Protein AF-A0A7K2MC38-F1 (afdb_monomer_lite)

Secondary structure (DSSP, 8-state):
----SS-PPSSPPSSPPPPPHHHHHHHHHHHHHHHHHHHHS-S---GGGSPPPSSHHHHHHHHHHHHHHHHHHHHS--HHHHT-BTSS--TTSSGGGSBHHHHHHHHHHHHHHHHHHHHHHHHHHHHHHT-

pLDDT: mean 91.56, std 10.06, range [52.66, 98.69]

Structure (mmCIF, N/CA/C/O backbone):
data_AF-A0A7K2MC38-F1
#
_entry.id   AF-A0A7K2MC38-F1
#
loop_
_atom_site.group_PDB
_atom_site.id
_atom_site.type_symbol
_atom_site.label_atom_id
_atom_site.label_alt_id
_atom_site.label_comp_id
_atom_site.label_asym_id
_atom_site.label_entity_id
_atom_site.label_seq_id
_atom_site.pdbx_PDB_ins_code
_atom_site.Cartn_x
_atom_site.Cartn_y
_atom_site.Cartn_z
_atom_site.occupancy
_atom_site.B_iso_or_equiv
_atom_site.auth_seq_id
_atom_site.auth_comp_id
_atom_site.auth_asym_id
_atom_site.auth_atom_id
_atom_site.pdbx_PDB_model_num
ATOM 1 N N . GLY A 1 1 ? 17.848 -1.240 -7.332 1.00 52.66 1 GLY A N 1
ATOM 2 C CA . GLY A 1 1 ? 18.803 -0.125 -7.524 1.00 52.66 1 GLY A CA 1
ATOM 3 C C . GLY A 1 1 ? 19.205 0.402 -6.165 1.00 52.66 1 GLY A C 1
ATOM 4 O O . GLY A 1 1 ? 18.598 -0.022 -5.194 1.00 52.66 1 GLY A O 1
ATOM 5 N N . ASP A 1 2 ? 20.173 1.313 -6.088 1.00 58.94 2 ASP A N 1
ATOM 6 C CA . ASP A 1 2 ? 20.717 1.812 -4.803 1.00 58.94 2 ASP A CA 1
ATOM 7 C C . ASP A 1 2 ? 19.707 2.612 -3.959 1.00 58.94 2 ASP A C 1
ATOM 9 O O . ASP A 1 2 ? 19.956 2.939 -2.803 1.00 58.94 2 ASP A O 1
ATOM 13 N N . TRP A 1 3 ? 18.546 2.910 -4.540 1.00 60.69 3 TRP A N 1
ATOM 14 C CA . TRP A 1 3 ? 17.463 3.667 -3.938 1.00 60.69 3 TRP A CA 1
ATOM 15 C C . TRP A 1 3 ? 16.195 2.817 -3.943 1.00 60.69 3 TRP A C 1
ATOM 17 O O . TRP A 1 3 ? 15.818 2.281 -4.992 1.00 60.69 3 TRP A O 1
ATOM 27 N N . GLY A 1 4 ? 15.545 2.689 -2.789 1.00 57.22 4 GLY A N 1
ATOM 28 C CA . GLY A 1 4 ? 14.340 1.866 -2.677 1.00 57.22 4 GLY A CA 1
ATOM 29 C C . GLY A 1 4 ? 13.284 2.352 -1.684 1.00 57.22 4 GLY A C 1
ATOM 30 O O . GLY A 1 4 ? 12.239 1.723 -1.584 1.00 57.22 4 GLY A O 1
ATOM 31 N N . ARG A 1 5 ? 13.505 3.472 -0.988 1.00 65.06 5 ARG A N 1
ATOM 32 C CA . ARG A 1 5 ? 12.495 4.092 -0.118 1.00 65.06 5 ARG A CA 1
ATOM 33 C C . ARG A 1 5 ? 12.167 5.483 -0.651 1.00 65.06 5 ARG A C 1
ATOM 35 O O . ARG A 1 5 ? 13.081 6.200 -1.053 1.00 65.06 5 ARG A O 1
ATOM 42 N N . ASP A 1 6 ? 10.903 5.895 -0.560 1.00 66.12 6 ASP A N 1
ATOM 43 C CA . ASP A 1 6 ? 10.419 7.253 -0.888 1.00 66.12 6 ASP A CA 1
ATOM 44 C C . ASP A 1 6 ? 11.110 8.381 -0.094 1.00 66.12 6 ASP A C 1
ATOM 46 O O . ASP A 1 6 ? 10.920 9.566 -0.366 1.00 66.12 6 ASP A O 1
ATOM 50 N N . ALA A 1 7 ? 11.968 8.028 0.864 1.00 63.25 7 ALA A N 1
ATOM 51 C CA . ALA A 1 7 ? 12.861 8.935 1.559 1.00 63.25 7 ALA A CA 1
ATOM 52 C C . ALA A 1 7 ? 14.328 8.551 1.307 1.00 63.25 7 ALA A C 1
ATOM 54 O O . ALA A 1 7 ? 14.762 7.447 1.631 1.00 63.25 7 ALA A O 1
ATOM 55 N N . ALA A 1 8 ? 15.111 9.499 0.787 1.00 65.62 8 ALA A N 1
ATOM 56 C CA . ALA A 1 8 ? 16.569 9.416 0.757 1.00 65.62 8 ALA A CA 1
ATOM 57 C C . ALA A 1 8 ? 17.168 10.167 1.959 1.00 65.62 8 ALA A C 1
ATOM 59 O O . ALA A 1 8 ? 16.693 11.252 2.318 1.00 65.62 8 ALA A O 1
ATOM 60 N N . ALA A 1 9 ? 18.227 9.609 2.556 1.00 71.81 9 ALA A N 1
ATOM 61 C CA . ALA A 1 9 ? 19.003 10.293 3.588 1.00 71.81 9 ALA A CA 1
ATOM 62 C C . ALA A 1 9 ? 19.606 11.602 3.042 1.00 71.81 9 ALA A C 1
ATOM 64 O O . ALA A 1 9 ? 19.877 11.729 1.848 1.00 71.81 9 ALA A O 1
ATOM 65 N N . TYR A 1 10 ? 19.800 12.592 3.915 1.00 74.88 10 TYR A N 1
ATOM 66 C CA . TYR A 1 10 ? 20.445 13.848 3.531 1.00 74.88 10 TYR A CA 1
ATOM 67 C C . TYR A 1 10 ? 21.969 13.656 3.355 1.00 74.88 10 TYR A C 1
ATOM 69 O O . TYR A 1 10 ? 22.575 12.993 4.198 1.00 74.88 10 TYR A O 1
ATOM 77 N N . PRO A 1 11 ? 22.610 14.277 2.341 1.00 85.00 11 PRO A N 1
ATOM 78 C CA . PRO A 1 11 ? 22.016 15.123 1.302 1.00 85.00 11 PRO A CA 1
ATOM 79 C C . PRO A 1 11 ? 21.280 14.307 0.234 1.00 85.00 11 PRO A C 1
ATOM 81 O O . PRO A 1 11 ? 21.792 13.312 -0.274 1.00 85.00 11 PRO A O 1
ATOM 84 N N . ARG A 1 12 ? 20.073 14.758 -0.132 1.00 79.94 12 ARG A N 1
ATOM 85 C CA . ARG A 1 12 ? 19.262 14.091 -1.158 1.00 79.94 12 ARG A CA 1
ATOM 86 C C . ARG A 1 12 ? 19.848 14.333 -2.557 1.00 79.94 12 ARG A C 1
ATOM 88 O O . ARG A 1 12 ? 20.290 15.452 -2.826 1.00 79.94 12 ARG A O 1
ATOM 95 N N . PRO A 1 13 ? 19.814 13.335 -3.458 1.00 82.19 13 PRO A N 1
ATOM 96 C CA . PRO A 1 13 ? 20.261 13.515 -4.836 1.00 82.19 13 PRO A CA 1
ATOM 97 C C . PRO A 1 13 ? 19.420 14.576 -5.567 1.00 82.19 13 PRO A C 1
ATOM 99 O O . PRO A 1 13 ? 18.195 14.610 -5.429 1.00 82.19 13 PRO A O 1
ATOM 102 N N . TRP A 1 14 ? 20.085 15.432 -6.354 1.00 85.25 14 TRP A N 1
ATOM 103 C CA . TRP A 1 14 ? 19.446 16.417 -7.232 1.00 85.25 14 TRP A CA 1
ATOM 104 C C . TRP A 1 14 ? 20.041 16.359 -8.653 1.00 85.25 14 TRP A C 1
ATOM 106 O O . TRP A 1 14 ? 21.262 16.485 -8.789 1.00 85.25 14 TRP A O 1
ATOM 116 N N . PRO A 1 15 ? 19.214 16.217 -9.710 1.00 87.38 15 PRO A N 1
ATOM 117 C CA . PRO A 1 15 ? 17.762 16.007 -9.661 1.00 87.38 15 PRO A CA 1
ATOM 118 C C . PRO A 1 15 ? 17.395 14.648 -9.029 1.00 87.38 15 PRO A C 1
ATOM 120 O O . PRO A 1 15 ? 18.247 13.756 -8.978 1.00 87.38 15 PRO A O 1
ATOM 123 N N . PRO A 1 16 ? 16.153 14.465 -8.538 1.00 84.44 16 PRO A N 1
ATOM 124 C CA . PRO A 1 16 ? 15.708 13.170 -8.040 1.00 84.44 16 PRO A CA 1
ATOM 125 C C . PRO A 1 16 ? 15.865 12.094 -9.125 1.00 84.44 16 PRO A C 1
ATOM 127 O O . PRO A 1 16 ? 15.565 12.360 -10.295 1.00 84.44 16 PRO A O 1
ATOM 130 N N . PRO A 1 17 ? 16.333 10.885 -8.777 1.00 84.62 17 PRO A N 1
ATOM 131 C CA . PRO A 1 17 ? 16.444 9.803 -9.742 1.00 84.62 17 PRO A CA 1
ATOM 132 C C . PRO A 1 17 ? 15.058 9.371 -10.230 1.00 84.62 17 PRO A C 1
ATOM 134 O O . PRO A 1 17 ? 14.068 9.448 -9.502 1.00 84.62 17 PRO A O 1
ATOM 137 N N . VAL A 1 18 ? 14.995 8.849 -11.455 1.00 86.75 18 VAL A N 1
ATOM 138 C CA . VAL A 1 18 ? 13.781 8.188 -11.943 1.00 86.75 18 VAL A CA 1
ATOM 139 C C . VAL A 1 18 ? 13.561 6.915 -11.124 1.00 86.75 18 VAL A C 1
ATOM 141 O O . VAL A 1 18 ? 14.445 6.062 -11.030 1.00 86.75 18 VAL A O 1
ATOM 144 N N . THR A 1 19 ? 12.378 6.781 -10.532 1.00 87.44 19 THR A N 1
ATOM 145 C CA . THR A 1 19 ? 12.002 5.616 -9.721 1.00 87.44 19 THR A CA 1
ATOM 146 C C . THR A 1 19 ? 11.940 4.341 -10.559 1.00 87.44 19 THR A C 1
ATOM 148 O O . THR A 1 19 ? 11.502 4.365 -11.710 1.00 87.44 19 THR A O 1
ATOM 151 N N . THR A 1 20 ? 12.300 3.206 -9.961 1.00 87.75 20 THR A N 1
ATOM 152 C CA . THR A 1 20 ? 12.175 1.887 -10.604 1.00 87.75 20 THR A CA 1
ATOM 153 C C . THR A 1 20 ? 10.803 1.252 -10.348 1.00 87.75 20 THR A C 1
ATOM 155 O O . THR A 1 20 ? 10.068 1.684 -9.464 1.00 87.75 20 THR A O 1
ATOM 158 N N . LEU A 1 21 ? 10.463 0.179 -11.076 1.00 89.38 21 LEU A N 1
ATOM 159 C CA . LEU A 1 21 ? 9.251 -0.610 -10.801 1.00 89.38 21 LEU A CA 1
ATOM 160 C C . LEU A 1 21 ? 9.251 -1.205 -9.386 1.00 89.38 21 LEU A C 1
ATOM 162 O O . LEU A 1 21 ? 8.241 -1.127 -8.696 1.00 89.38 21 LEU A O 1
ATOM 166 N N . ALA A 1 22 ? 10.386 -1.756 -8.944 1.00 88.31 22 ALA A N 1
ATOM 167 C CA . ALA A 1 22 ? 10.523 -2.317 -7.600 1.00 88.31 22 ALA A CA 1
ATOM 168 C C . ALA A 1 22 ? 10.337 -1.247 -6.513 1.00 88.31 22 ALA A C 1
ATOM 170 O O . ALA A 1 22 ? 9.739 -1.523 -5.478 1.00 88.31 22 ALA A O 1
ATOM 171 N N . TRP A 1 23 ? 10.772 -0.011 -6.783 1.00 89.12 23 TRP A N 1
ATOM 172 C CA . TRP A 1 23 ? 10.518 1.132 -5.906 1.00 89.12 23 TRP A CA 1
ATOM 173 C C . TRP A 1 23 ? 9.014 1.406 -5.787 1.00 89.12 23 TRP A C 1
ATOM 175 O O . TRP A 1 23 ? 8.484 1.396 -4.680 1.00 89.12 23 TRP A O 1
ATOM 185 N N . ARG A 1 24 ? 8.302 1.592 -6.908 1.00 92.06 24 ARG A N 1
ATOM 186 C CA . ARG A 1 24 ? 6.855 1.890 -6.877 1.00 92.06 24 ARG A CA 1
ATOM 187 C C . ARG A 1 24 ? 6.035 0.780 -6.224 1.00 92.06 24 ARG A C 1
ATOM 189 O O . ARG A 1 24 ? 5.120 1.066 -5.461 1.00 92.06 24 ARG A O 1
ATOM 196 N N . LEU A 1 25 ? 6.398 -0.477 -6.469 1.00 93.31 25 LEU A N 1
ATOM 197 C CA . LEU A 1 25 ? 5.773 -1.619 -5.804 1.00 93.31 25 LEU A CA 1
ATOM 198 C C . LEU A 1 25 ? 6.087 -1.664 -4.305 1.00 93.31 25 LEU A C 1
ATOM 200 O O . LEU A 1 25 ? 5.194 -1.978 -3.526 1.00 93.31 25 LEU A O 1
ATOM 204 N N . SER A 1 26 ? 7.308 -1.319 -3.883 1.00 91.12 26 SER A N 1
ATOM 205 C CA . SER A 1 26 ? 7.659 -1.271 -2.455 1.00 91.12 26 SER A CA 1
ATOM 206 C C . SER A 1 26 ? 6.849 -0.203 -1.713 1.00 91.12 26 SER A C 1
ATOM 208 O O . SER A 1 26 ? 6.338 -0.492 -0.639 1.00 91.12 26 SER A O 1
ATOM 210 N N . HIS A 1 27 ? 6.648 0.982 -2.306 1.00 92.06 27 HIS A N 1
ATOM 211 C CA . HIS A 1 27 ? 5.775 2.020 -1.730 1.00 92.06 27 HIS A CA 1
ATOM 212 C C . HIS A 1 27 ? 4.337 1.528 -1.544 1.00 92.06 27 HIS A C 1
ATOM 214 O O . HIS A 1 27 ? 3.793 1.586 -0.443 1.00 92.06 27 HIS A O 1
ATOM 220 N N . LEU A 1 28 ? 3.738 0.973 -2.604 1.00 95.25 28 LEU A N 1
ATOM 221 C CA . LEU A 1 28 ? 2.378 0.440 -2.525 1.00 95.25 28 LEU A CA 1
ATOM 222 C C . LEU A 1 28 ? 2.265 -0.686 -1.494 1.00 95.25 28 LEU A C 1
ATOM 224 O O . LEU A 1 28 ? 1.306 -0.729 -0.728 1.00 95.25 28 LEU A O 1
ATOM 228 N N . THR A 1 29 ? 3.250 -1.582 -1.447 1.00 95.75 29 THR A N 1
ATOM 229 C CA . THR A 1 29 ? 3.256 -2.691 -0.490 1.00 95.75 29 THR A CA 1
ATOM 230 C C . THR A 1 29 ? 3.352 -2.196 0.949 1.00 95.75 29 THR A C 1
ATOM 232 O O . THR A 1 29 ? 2.591 -2.673 1.793 1.00 95.75 29 THR A O 1
ATOM 235 N N . GLU A 1 30 ? 4.232 -1.228 1.226 1.00 94.88 30 GLU A N 1
ATOM 236 C CA . GLU A 1 30 ? 4.378 -0.602 2.544 1.00 94.88 30 GLU A CA 1
ATOM 237 C C . GLU A 1 30 ? 3.039 -0.013 2.987 1.00 94.88 30 GLU A C 1
ATOM 239 O O . GLU A 1 30 ? 2.516 -0.367 4.044 1.00 94.88 30 GLU A O 1
ATOM 244 N N . MET A 1 31 ? 2.439 0.826 2.139 1.00 95.69 31 MET A N 1
ATOM 245 C CA . MET A 1 31 ? 1.177 1.494 2.437 1.00 95.69 31 MET A CA 1
ATOM 246 C C . MET A 1 31 ? 0.041 0.492 2.711 1.00 95.69 31 MET A C 1
ATOM 248 O O . MET A 1 31 ? -0.677 0.663 3.698 1.00 95.69 31 MET A O 1
ATOM 252 N N . LEU A 1 32 ? -0.118 -0.547 1.880 1.00 97.94 32 LEU A N 1
ATOM 253 C CA . LEU A 1 32 ? -1.174 -1.557 2.043 1.00 97.94 32 LEU A CA 1
ATOM 254 C C . LEU A 1 32 ? -0.970 -2.405 3.302 1.00 97.94 32 LEU A C 1
ATOM 256 O O . LEU A 1 32 ? -1.911 -2.628 4.058 1.00 97.94 32 LEU A O 1
ATOM 260 N N . THR A 1 33 ? 0.259 -2.873 3.530 1.00 97.75 33 THR A N 1
ATOM 261 C CA . THR A 1 33 ? 0.579 -3.789 4.634 1.00 97.75 33 THR A CA 1
ATOM 262 C C . THR A 1 33 ? 0.406 -3.102 5.982 1.00 97.75 33 THR A C 1
ATOM 264 O O . THR A 1 33 ? -0.220 -3.657 6.882 1.00 97.75 33 THR A O 1
ATOM 267 N N . LEU A 1 34 ? 0.917 -1.874 6.113 1.00 97.62 34 LEU A N 1
ATOM 268 C CA . LEU A 1 34 ? 0.808 -1.113 7.355 1.00 97.62 34 LEU A CA 1
ATOM 269 C C . LEU A 1 34 ? -0.657 -0.769 7.641 1.00 97.62 34 LEU A C 1
ATOM 271 O O . LEU A 1 34 ? -1.116 -0.963 8.760 1.00 97.62 34 LEU A O 1
ATOM 275 N N . ARG A 1 35 ? -1.432 -0.337 6.640 1.00 97.94 35 ARG A N 1
ATOM 276 C CA . ARG A 1 35 ? -2.857 -0.042 6.862 1.00 97.94 35 ARG A CA 1
ATOM 277 C C . ARG A 1 35 ? -3.684 -1.277 7.174 1.00 97.94 35 ARG A C 1
ATOM 279 O O . ARG A 1 35 ? -4.575 -1.189 8.009 1.00 97.94 35 ARG A O 1
ATOM 286 N N . ALA A 1 36 ? -3.370 -2.430 6.587 1.00 98.56 36 ALA A N 1
ATOM 287 C CA . ALA A 1 36 ? -4.010 -3.686 6.967 1.00 98.56 36 ALA A CA 1
ATOM 288 C C . ALA A 1 36 ? -3.743 -4.035 8.443 1.00 98.56 36 ALA A C 1
ATOM 290 O O . ALA A 1 36 ? -4.682 -4.362 9.169 1.00 98.56 36 ALA A O 1
ATOM 291 N N . ASP A 1 37 ? -2.492 -3.908 8.903 1.00 98.50 37 ASP A N 1
ATOM 292 C CA . ASP A 1 37 ? -2.118 -4.175 10.298 1.00 98.50 37 ASP A CA 1
ATOM 293 C C . ASP A 1 37 ? -2.798 -3.224 11.288 1.00 98.50 37 ASP A C 1
ATOM 295 O O . ASP A 1 37 ? -3.297 -3.661 12.320 1.00 98.50 37 ASP A O 1
ATOM 299 N N . HIS A 1 38 ? -2.872 -1.938 10.944 1.00 98.50 38 HIS A N 1
ATOM 300 C CA . HIS A 1 38 ? -3.495 -0.903 11.775 1.00 98.50 38 HIS A CA 1
ATOM 301 C C .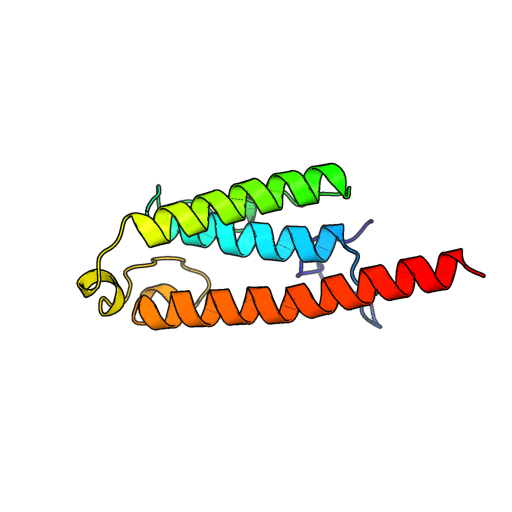 HIS A 1 38 ? -5.020 -0.812 11.637 1.00 98.50 38 HIS A C 1
ATOM 303 O O . HIS A 1 38 ? -5.630 0.045 12.269 1.00 98.50 38 HIS A O 1
ATOM 309 N N . THR A 1 39 ? -5.636 -1.671 10.824 1.00 98.38 39 THR A N 1
ATOM 310 C CA . THR A 1 39 ? -7.099 -1.767 10.675 1.00 98.38 39 THR A CA 1
ATOM 311 C C . THR A 1 39 ? -7.642 -3.054 11.292 1.00 98.38 39 THR A C 1
ATOM 313 O O . THR A 1 39 ? -8.667 -3.030 11.962 1.00 98.38 39 THR A O 1
ATOM 316 N N . ALA A 1 40 ? -6.982 -4.190 11.047 1.00 97.75 40 ALA A N 1
ATOM 317 C CA . ALA A 1 40 ? -7.482 -5.511 11.438 1.00 97.75 40 ALA A CA 1
ATOM 318 C C . ALA A 1 40 ? -6.391 -6.441 12.006 1.00 97.75 40 ALA A C 1
ATOM 320 O O . ALA A 1 40 ? -6.626 -7.641 12.163 1.00 97.75 40 ALA A O 1
ATOM 321 N N . GLY A 1 41 ? -5.186 -5.919 12.255 1.00 96.94 41 GLY A N 1
ATOM 322 C CA . GLY A 1 41 ? -4.017 -6.686 12.678 1.00 96.94 41 GLY A CA 1
ATOM 323 C C . GLY A 1 41 ? -3.569 -6.375 14.104 1.00 96.94 41 GLY A C 1
ATOM 324 O O . GLY A 1 41 ? -4.377 -6.293 15.025 1.00 96.94 41 GLY A O 1
ATOM 325 N N . GLY A 1 42 ? -2.253 -6.287 14.301 1.00 97.06 42 GLY A N 1
ATOM 326 C CA . GLY A 1 42 ? -1.631 -6.050 15.603 1.00 97.06 42 GLY A CA 1
ATOM 327 C C . GLY A 1 42 ? -1.455 -4.574 15.957 1.00 97.06 42 GLY A C 1
ATOM 328 O O . GLY A 1 42 ? -1.187 -4.277 17.119 1.00 97.06 42 GLY A O 1
ATOM 329 N N . HIS A 1 43 ? -1.623 -3.661 14.994 1.00 97.44 43 HIS A N 1
ATOM 330 C CA . HIS A 1 43 ? -1.419 -2.216 15.156 1.00 97.44 43 HIS A CA 1
ATOM 331 C C . HIS A 1 43 ? -0.002 -1.856 15.636 1.00 97.44 43 HIS A C 1
ATOM 333 O O . HIS A 1 43 ? 0.200 -0.926 16.420 1.00 97.44 43 HIS A O 1
ATOM 339 N N . THR A 1 44 ? 1.002 -2.608 15.184 1.00 96.31 44 THR A N 1
ATOM 340 C CA . THR A 1 44 ? 2.398 -2.432 15.611 1.00 96.31 44 THR A CA 1
ATOM 341 C C . THR A 1 44 ? 3.354 -2.153 14.468 1.00 96.31 44 THR A C 1
ATOM 343 O O . THR A 1 44 ? 4.446 -1.655 14.728 1.00 96.31 44 THR A O 1
ATOM 346 N N . LEU A 1 45 ? 2.992 -2.476 13.221 1.00 95.81 45 LEU A N 1
ATOM 347 C CA . LEU A 1 45 ? 3.913 -2.314 12.101 1.00 95.81 45 LEU A CA 1
ATOM 348 C C . LEU A 1 45 ? 4.236 -0.840 11.871 1.00 95.81 45 LEU A C 1
ATOM 350 O O . LEU A 1 45 ? 3.353 0.009 11.728 1.00 95.81 45 LEU A O 1
ATOM 354 N N . THR A 1 46 ? 5.525 -0.551 11.779 1.00 91.62 46 THR A N 1
ATOM 355 C CA . THR A 1 46 ? 6.050 0.747 11.379 1.00 91.62 46 THR A CA 1
ATOM 356 C C . THR A 1 46 ? 6.668 0.654 9.990 1.00 91.62 46 THR A C 1
ATOM 358 O O . THR A 1 46 ? 6.864 -0.425 9.428 1.00 91.62 46 THR A O 1
ATOM 361 N N . ARG A 1 47 ? 7.020 1.809 9.416 1.00 87.44 47 ARG A N 1
ATOM 362 C CA . ARG A 1 47 ? 7.739 1.845 8.135 1.00 87.44 47 ARG A CA 1
ATOM 363 C C . ARG A 1 47 ? 9.075 1.110 8.224 1.00 87.44 47 ARG A C 1
ATOM 365 O O . ARG A 1 47 ? 9.510 0.529 7.235 1.00 87.44 47 ARG A O 1
ATOM 372 N N . ASP A 1 48 ? 9.731 1.148 9.384 1.00 86.44 48 ASP A N 1
ATOM 373 C CA . ASP A 1 48 ? 11.046 0.534 9.605 1.00 86.44 48 ASP A CA 1
ATOM 374 C C . ASP A 1 48 ? 10.988 -0.994 9.672 1.00 86.44 48 ASP A C 1
ATOM 376 O O . ASP A 1 48 ? 11.984 -1.648 9.368 1.00 86.44 48 ASP A O 1
ATOM 380 N N . ASP A 1 49 ? 9.812 -1.557 9.949 1.00 86.44 49 ASP A N 1
ATOM 381 C CA . ASP A 1 49 ? 9.571 -2.999 9.882 1.00 86.44 49 ASP A CA 1
ATOM 382 C C . ASP A 1 49 ? 9.330 -3.490 8.444 1.00 86.44 49 ASP A C 1
ATOM 384 O O . ASP A 1 49 ? 9.408 -4.692 8.179 1.00 86.44 49 ASP A O 1
ATOM 388 N N . HIS A 1 50 ? 9.028 -2.588 7.500 1.00 85.25 50 HIS A N 1
ATOM 389 C CA . HIS A 1 50 ? 8.681 -2.970 6.135 1.00 85.25 50 HIS A CA 1
ATOM 390 C C . HIS A 1 50 ? 9.924 -3.121 5.239 1.00 85.25 50 HIS A C 1
ATOM 392 O O . HIS A 1 50 ? 10.642 -2.143 5.000 1.00 85.25 50 HIS A O 1
ATOM 398 N N . PRO A 1 51 ? 10.191 -4.322 4.691 1.00 84.88 51 PRO A N 1
ATOM 399 C CA . PRO A 1 51 ? 11.347 -4.541 3.839 1.00 84.88 51 PRO A CA 1
ATOM 400 C C . PRO A 1 51 ? 11.159 -3.891 2.466 1.00 84.88 51 PRO A C 1
ATOM 402 O O . PRO A 1 51 ? 10.128 -4.030 1.811 1.00 84.88 51 PRO A O 1
ATOM 405 N N . VAL A 1 52 ? 12.214 -3.243 1.981 1.00 84.06 52 VAL A N 1
ATOM 406 C CA . VAL A 1 52 ? 12.267 -2.693 0.626 1.00 84.06 52 VAL A CA 1
ATOM 407 C C . VAL A 1 52 ? 12.803 -3.747 -0.340 1.00 84.06 52 VAL A C 1
ATOM 409 O O . VAL A 1 52 ? 13.903 -4.271 -0.157 1.00 84.06 52 VAL A O 1
ATOM 412 N N . SER A 1 53 ? 12.051 -4.034 -1.402 1.00 81.88 53 SER A N 1
ATOM 413 C CA . SER A 1 53 ? 12.435 -5.049 -2.385 1.00 81.88 53 SER A CA 1
ATOM 414 C C . SER A 1 53 ? 13.427 -4.496 -3.413 1.00 81.88 53 SER A C 1
ATOM 416 O O . SER A 1 53 ? 13.158 -3.512 -4.102 1.00 81.88 53 SER A O 1
ATOM 418 N N . GLY A 1 54 ? 14.583 -5.153 -3.551 1.00 78.94 54 GLY A N 1
ATOM 419 C CA . GLY A 1 54 ? 15.632 -4.756 -4.501 1.00 78.94 54 GLY A CA 1
ATOM 420 C C . GLY A 1 54 ? 15.406 -5.227 -5.944 1.00 78.94 54 GLY A C 1
ATOM 421 O O . GLY A 1 54 ? 15.998 -4.661 -6.870 1.00 78.94 54 GLY A O 1
ATOM 422 N N . ASP A 1 55 ? 14.554 -6.236 -6.139 1.00 84.19 55 ASP A N 1
ATOM 423 C CA . ASP A 1 55 ? 14.256 -6.874 -7.422 1.00 84.19 55 ASP A CA 1
ATOM 424 C C . ASP A 1 55 ? 12.744 -6.948 -7.706 1.00 84.19 55 ASP A C 1
ATOM 426 O O . ASP A 1 55 ? 11.906 -6.793 -6.819 1.00 84.19 55 ASP A O 1
ATOM 430 N N . ALA A 1 56 ? 12.395 -7.173 -8.975 1.00 83.94 56 ALA A N 1
ATOM 431 C CA . ALA A 1 56 ? 11.009 -7.136 -9.431 1.00 83.94 56 ALA A CA 1
ATOM 432 C C . ALA A 1 56 ? 10.167 -8.332 -8.960 1.00 83.94 56 ALA A C 1
ATOM 434 O O . ALA A 1 56 ? 8.978 -8.154 -8.715 1.00 83.94 56 ALA A O 1
ATOM 435 N N . ALA A 1 57 ? 10.744 -9.533 -8.852 1.00 89.31 57 ALA A N 1
ATOM 436 C CA . ALA A 1 57 ? 9.983 -10.727 -8.490 1.00 89.31 57 ALA A CA 1
ATOM 437 C C . ALA A 1 57 ? 9.557 -10.661 -7.020 1.00 89.31 57 ALA A C 1
ATOM 439 O O . ALA A 1 57 ? 8.381 -10.858 -6.711 1.00 89.31 57 ALA A O 1
ATOM 440 N N . THR A 1 58 ? 10.491 -10.290 -6.142 1.00 90.56 58 THR A N 1
ATOM 441 C CA . THR A 1 58 ? 10.213 -10.064 -4.721 1.00 90.56 58 THR A CA 1
ATOM 442 C C . THR A 1 58 ? 9.214 -8.924 -4.534 1.00 90.56 58 THR A C 1
ATOM 444 O O . THR A 1 58 ? 8.252 -9.081 -3.788 1.00 90.56 58 THR A O 1
ATOM 447 N N . ALA A 1 59 ? 9.368 -7.814 -5.268 1.00 91.38 59 ALA A N 1
ATOM 448 C CA . ALA A 1 59 ? 8.459 -6.674 -5.159 1.00 91.38 59 ALA A CA 1
ATOM 449 C C . ALA A 1 59 ? 7.016 -7.004 -5.586 1.00 91.38 59 ALA A C 1
ATOM 451 O O . ALA A 1 59 ? 6.073 -6.532 -4.958 1.00 91.38 59 ALA A O 1
ATOM 452 N N . VAL A 1 60 ? 6.829 -7.818 -6.634 1.00 94.12 60 VAL A N 1
ATOM 453 C CA . VAL A 1 60 ? 5.493 -8.267 -7.069 1.00 94.12 60 VAL A CA 1
ATOM 454 C C . VAL A 1 60 ? 4.862 -9.190 -6.029 1.00 94.12 60 VAL A C 1
ATOM 456 O O . VAL A 1 60 ? 3.720 -8.969 -5.645 1.00 94.12 60 VAL A O 1
ATOM 459 N N . ALA A 1 61 ? 5.608 -10.179 -5.528 1.00 95.25 61 ALA A N 1
ATOM 460 C CA . ALA A 1 61 ? 5.095 -11.093 -4.509 1.00 95.25 61 ALA A CA 1
ATOM 461 C C . ALA A 1 61 ? 4.725 -10.361 -3.206 1.00 95.25 61 ALA A C 1
ATOM 463 O O . ALA A 1 61 ? 3.709 -10.667 -2.584 1.00 95.25 61 ALA A O 1
ATOM 464 N N . ALA A 1 62 ? 5.533 -9.373 -2.811 1.00 94.88 62 ALA A N 1
ATOM 465 C CA . ALA A 1 62 ? 5.259 -8.532 -1.656 1.00 94.88 62 ALA A CA 1
ATOM 466 C C . ALA A 1 62 ? 3.982 -7.701 -1.870 1.00 94.88 62 ALA A C 1
ATOM 468 O O . ALA A 1 62 ? 3.106 -7.705 -1.005 1.00 94.88 62 ALA A O 1
ATOM 469 N N . PHE A 1 63 ? 3.828 -7.080 -3.045 1.00 96.12 63 PHE A N 1
ATOM 470 C CA . PHE A 1 63 ? 2.620 -6.334 -3.400 1.00 96.12 63 PHE A CA 1
ATOM 471 C C . PHE A 1 63 ? 1.364 -7.206 -3.363 1.00 96.12 63 PHE A C 1
ATOM 473 O O . PHE A 1 63 ? 0.368 -6.794 -2.774 1.00 96.12 63 PHE A O 1
ATOM 480 N N . ASP A 1 64 ? 1.415 -8.420 -3.918 1.00 97.81 64 ASP A N 1
ATOM 481 C CA . ASP A 1 64 ? 0.288 -9.357 -3.879 1.00 97.81 64 ASP A CA 1
ATOM 482 C C . ASP A 1 64 ? -0.123 -9.687 -2.433 1.00 97.81 64 ASP A C 1
ATOM 484 O O . ASP A 1 64 ? -1.312 -9.690 -2.107 1.00 97.81 64 ASP A O 1
ATOM 488 N N . ALA A 1 65 ? 0.851 -9.908 -1.543 1.00 97.81 65 ALA A N 1
ATOM 489 C CA . ALA A 1 65 ? 0.590 -10.163 -0.128 1.00 97.81 65 ALA A CA 1
ATOM 490 C C . ALA A 1 65 ? -0.020 -8.942 0.584 1.00 97.81 65 ALA A C 1
ATOM 492 O O . ALA A 1 65 ? -1.018 -9.082 1.293 1.00 97.81 65 ALA A O 1
ATOM 493 N N . GLY A 1 66 ? 0.530 -7.743 0.362 1.00 97.62 66 GLY A N 1
ATOM 494 C CA . GLY A 1 66 ? -0.002 -6.498 0.921 1.00 97.62 66 GLY A CA 1
ATOM 495 C C . GLY A 1 66 ? -1.419 -6.196 0.424 1.00 97.62 66 GLY A C 1
ATOM 496 O O . GLY A 1 66 ? -2.302 -5.865 1.215 1.00 97.62 66 GLY A O 1
ATOM 497 N N . ALA A 1 67 ? -1.677 -6.387 -0.872 1.00 98.31 67 ALA A N 1
ATOM 498 C CA . ALA A 1 67 ? -2.999 -6.210 -1.469 1.00 98.31 67 ALA A CA 1
ATOM 499 C C . ALA A 1 67 ? -4.015 -7.215 -0.919 1.00 98.31 67 ALA A C 1
ATOM 501 O O . ALA A 1 67 ? -5.153 -6.842 -0.624 1.00 98.31 67 ALA A O 1
ATOM 502 N N . ALA A 1 68 ? -3.611 -8.474 -0.730 1.00 98.69 68 ALA A N 1
ATOM 503 C CA . ALA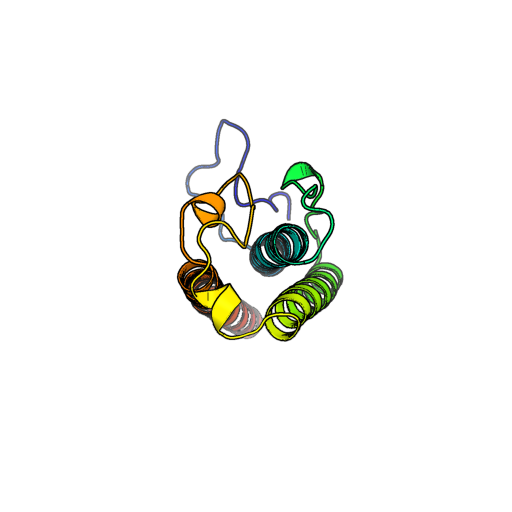 A 1 68 ? -4.452 -9.482 -0.097 1.00 98.69 68 ALA A CA 1
ATOM 504 C C . ALA A 1 68 ? -4.774 -9.127 1.363 1.00 98.69 68 ALA A C 1
ATOM 506 O O . ALA 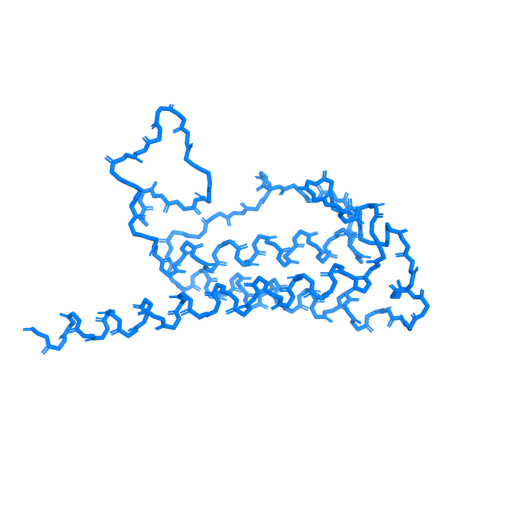A 1 68 ? -5.930 -9.258 1.766 1.00 98.69 68 ALA A O 1
ATOM 507 N N . ALA A 1 69 ? -3.793 -8.641 2.131 1.00 98.62 69 ALA A N 1
ATOM 508 C CA . ALA A 1 69 ? -3.984 -8.220 3.518 1.00 98.62 69 ALA A CA 1
ATOM 509 C C . ALA A 1 69 ? -4.949 -7.031 3.624 1.00 98.62 69 ALA A C 1
ATOM 511 O O . ALA A 1 69 ? -5.923 -7.096 4.374 1.00 98.62 69 ALA A O 1
ATOM 512 N N . TRP A 1 70 ? -4.741 -5.987 2.816 1.00 98.69 70 TRP A N 1
ATOM 513 C CA . TRP A 1 70 ? -5.631 -4.825 2.791 1.00 98.69 70 TRP A CA 1
ATOM 514 C C . TRP A 1 70 ? -7.051 -5.203 2.369 1.00 98.69 70 TRP A C 1
ATOM 516 O O . TRP A 1 70 ? -8.021 -4.843 3.032 1.00 98.69 70 TRP A O 1
ATOM 526 N N . ARG A 1 71 ? -7.191 -6.022 1.320 1.00 98.50 71 ARG A N 1
ATOM 527 C CA . ARG A 1 71 ? -8.494 -6.559 0.915 1.00 98.50 71 ARG A CA 1
ATOM 528 C C . ARG A 1 71 ? -9.144 -7.382 2.032 1.00 98.50 71 ARG A C 1
ATOM 530 O O . ARG A 1 71 ? -10.360 -7.339 2.175 1.00 98.50 71 ARG A O 1
ATOM 537 N N . G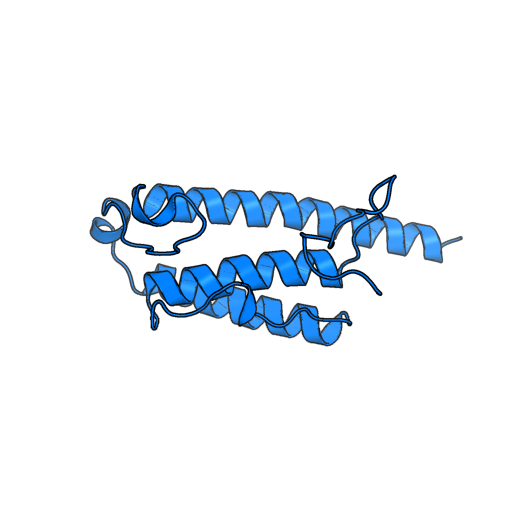LY A 1 72 ? -8.361 -8.142 2.795 1.00 98.69 72 GLY A N 1
ATOM 538 C CA . GLY A 1 72 ? -8.834 -8.879 3.966 1.00 98.69 72 GLY A CA 1
ATOM 539 C C . GLY A 1 72 ? -9.425 -7.954 5.028 1.00 98.69 72 GLY A C 1
ATOM 540 O O . GLY A 1 72 ? -10.548 -8.195 5.460 1.00 98.69 72 GLY A O 1
ATOM 541 N N . ALA A 1 73 ? -8.721 -6.869 5.364 1.00 98.44 73 ALA A N 1
ATOM 542 C CA . ALA A 1 73 ? -9.196 -5.856 6.307 1.00 98.44 73 ALA A CA 1
ATOM 543 C C . ALA A 1 73 ? -10.495 -5.182 5.831 1.00 98.44 73 ALA A C 1
ATOM 545 O O . ALA A 1 73 ? -11.439 -5.037 6.599 1.00 98.44 73 ALA A O 1
ATOM 546 N N . LEU A 1 74 ? -10.601 -4.851 4.540 1.00 98.25 74 LEU A N 1
ATOM 547 C CA . LEU A 1 74 ? -11.833 -4.288 3.970 1.00 98.25 74 LEU A CA 1
ATOM 548 C C . LEU A 1 74 ? -13.027 -5.251 4.033 1.00 98.25 74 LEU A C 1
ATOM 550 O O . LEU A 1 74 ? -14.166 -4.814 4.125 1.00 98.25 74 LEU A O 1
ATOM 554 N N . LEU A 1 75 ? -12.787 -6.559 3.953 1.00 98.31 75 LEU A N 1
ATOM 555 C CA . LEU A 1 75 ? -13.850 -7.566 4.004 1.00 98.31 75 LEU A CA 1
ATOM 556 C C . LEU A 1 75 ? -14.224 -7.997 5.421 1.00 98.31 75 LEU A C 1
ATOM 558 O O . LEU A 1 75 ? -15.227 -8.690 5.584 1.00 98.31 75 LEU A O 1
ATOM 562 N N . SER A 1 76 ? -13.426 -7.640 6.428 1.00 97.31 76 SER A N 1
ATOM 563 C CA . SER A 1 76 ? -13.733 -7.937 7.830 1.00 97.31 76 SER A CA 1
ATOM 564 C C . SER A 1 76 ? -14.630 -6.893 8.489 1.00 97.31 76 SER A C 1
ATOM 566 O O . SER A 1 76 ? -15.025 -7.091 9.636 1.00 97.31 76 SER A O 1
ATOM 568 N N . VAL A 1 77 ? -14.932 -5.795 7.796 1.00 97.00 77 VAL A N 1
ATOM 569 C CA . VAL A 1 77 ? -15.713 -4.678 8.329 1.00 97.00 77 VAL A CA 1
ATOM 570 C C . VAL A 1 77 ? -17.113 -4.602 7.727 1.00 97.00 77 VAL A C 1
ATOM 572 O O . VAL A 1 77 ? -17.365 -5.132 6.645 1.00 97.00 77 VAL A O 1
ATOM 575 N N . ASP A 1 78 ? -18.018 -3.928 8.432 1.00 96.50 78 ASP A N 1
ATOM 576 C CA . ASP A 1 78 ? -19.354 -3.577 7.954 1.00 96.50 78 ASP A CA 1
ATOM 577 C C . ASP A 1 78 ? -19.468 -2.069 7.667 1.00 96.50 78 ASP A C 1
ATOM 579 O O . ASP A 1 78 ? -18.511 -1.308 7.823 1.00 96.50 78 ASP A O 1
ATOM 583 N N . ASP A 1 79 ? -20.655 -1.630 7.247 1.00 97.12 79 ASP A N 1
ATOM 584 C CA . ASP A 1 79 ? -20.903 -0.226 6.913 1.00 97.12 79 ASP A CA 1
ATOM 585 C C . ASP A 1 79 ? -20.715 0.712 8.121 1.00 97.12 79 ASP A C 1
ATOM 587 O O . ASP A 1 79 ? -20.307 1.855 7.945 1.00 97.12 79 ASP A O 1
ATOM 591 N N . ALA A 1 80 ? -20.947 0.247 9.356 1.00 98.06 80 ALA A N 1
ATOM 592 C CA . ALA A 1 80 ? -20.785 1.082 10.551 1.00 98.06 80 ALA A CA 1
ATOM 593 C C . ALA A 1 80 ? -19.308 1.392 10.848 1.00 98.06 80 ALA A C 1
ATOM 595 O O . ALA A 1 80 ? -18.976 2.471 11.346 1.00 98.06 80 ALA A O 1
ATOM 596 N N . ALA A 1 81 ? -18.405 0.468 10.515 1.00 98.12 81 ALA A N 1
ATOM 597 C CA . ALA A 1 81 ? -16.971 0.718 10.599 1.00 98.12 81 ALA A CA 1
ATOM 598 C C . ALA A 1 81 ? -16.518 1.839 9.651 1.00 98.12 81 ALA A C 1
ATOM 600 O O . ALA A 1 81 ? -15.608 2.586 10.003 1.00 98.12 81 ALA A O 1
ATOM 601 N N . LEU A 1 82 ? -17.159 1.997 8.483 1.00 97.94 82 LEU A N 1
ATOM 602 C CA . LEU A 1 82 ? -16.813 3.044 7.511 1.00 97.94 82 LEU A CA 1
ATOM 603 C C . LEU A 1 82 ? -16.977 4.457 8.094 1.00 97.94 82 LEU A C 1
ATOM 605 O O . LEU A 1 82 ? -16.149 5.327 7.823 1.00 97.94 82 LEU A O 1
ATOM 609 N N . ASP A 1 83 ? -17.984 4.660 8.945 1.00 98.31 83 ASP A N 1
ATOM 610 C CA . ASP A 1 83 ? -18.262 5.938 9.614 1.00 98.31 83 ASP A CA 1
ATOM 611 C C . ASP A 1 83 ? -17.436 6.147 10.903 1.00 98.31 83 ASP A C 1
ATOM 613 O O . ASP A 1 83 ? -17.527 7.193 11.551 1.00 98.31 83 ASP A O 1
ATOM 617 N N . THR A 1 84 ? -16.629 5.161 11.313 1.00 98.62 84 THR A N 1
ATOM 618 C CA . THR A 1 84 ? -15.859 5.231 12.560 1.00 98.62 84 THR A CA 1
ATOM 619 C C . THR A 1 84 ? -14.564 6.015 12.353 1.00 98.62 84 THR A C 1
ATOM 621 O O . THR A 1 84 ? -13.684 5.600 11.598 1.00 98.62 84 THR A O 1
ATOM 624 N N . VAL A 1 85 ? -14.430 7.137 13.063 1.00 98.62 85 VAL A N 1
ATOM 625 C CA . VAL A 1 85 ? -13.185 7.916 13.120 1.00 98.62 85 VAL A CA 1
ATOM 626 C C . VAL A 1 85 ? -12.113 7.140 13.878 1.00 98.62 85 VAL A C 1
ATOM 628 O O . VAL A 1 85 ? -12.369 6.634 14.972 1.00 98.62 85 VAL A O 1
ATOM 631 N N . GLY A 1 86 ? -10.916 7.056 13.298 1.00 97.94 86 GLY A N 1
ATOM 632 C CA . GLY A 1 86 ? -9.781 6.368 13.911 1.00 97.94 86 GLY A CA 1
ATOM 633 C C . GLY A 1 86 ? -9.899 4.844 13.929 1.00 97.94 86 GLY A C 1
ATOM 634 O O . GLY A 1 86 ? -9.227 4.188 14.723 1.00 97.94 86 GLY A O 1
ATOM 635 N N . TYR A 1 87 ? -10.743 4.268 13.063 1.00 98.38 87 TYR A N 1
ATOM 636 C CA . TYR A 1 87 ? -10.824 2.814 12.883 1.00 98.38 87 TYR A CA 1
ATOM 637 C C . TYR A 1 87 ? -9.490 2.229 12.389 1.00 98.38 87 TYR A C 1
ATOM 639 O O . TYR A 1 87 ? -9.026 1.212 12.897 1.00 98.38 87 TYR A O 1
ATOM 647 N N . CYS A 1 88 ? -8.850 2.902 11.425 1.00 98.38 88 CYS A N 1
ATOM 648 C CA . CYS A 1 88 ? -7.455 2.656 11.072 1.00 98.38 88 CYS A CA 1
ATOM 649 C C . CYS A 1 88 ? -6.570 3.513 11.980 1.00 98.38 88 CYS A C 1
ATOM 651 O O . CYS A 1 88 ? -6.665 4.736 11.968 1.00 98.38 88 CYS A O 1
ATOM 653 N N . THR A 1 89 ? -5.674 2.901 12.748 1.00 98.06 89 THR A N 1
ATOM 654 C CA . THR A 1 89 ? -4.850 3.623 13.733 1.00 98.06 89 THR A CA 1
ATOM 655 C C . THR A 1 89 ? -3.438 3.932 13.236 1.00 98.06 89 THR A C 1
ATOM 657 O O . THR A 1 89 ? -2.534 4.125 14.050 1.00 98.06 89 THR A O 1
ATOM 660 N N . TYR A 1 90 ? -3.206 3.930 11.919 1.00 97.38 90 TYR A N 1
ATOM 661 C CA . TYR A 1 90 ? -1.861 4.097 11.368 1.00 97.38 90 TYR A CA 1
ATOM 662 C C . TYR A 1 90 ? -1.255 5.453 11.789 1.00 97.38 90 TYR A C 1
ATOM 664 O O . TYR A 1 90 ? -1.762 6.502 11.398 1.00 97.38 90 TYR A O 1
ATOM 672 N N . PRO A 1 91 ? -0.144 5.479 12.548 1.00 94.12 91 PRO A N 1
ATOM 673 C CA . PRO A 1 91 ? 0.248 6.669 13.311 1.00 94.12 91 PRO A CA 1
ATOM 674 C C . PRO A 1 91 ? 0.994 7.739 12.501 1.00 94.12 91 PRO A C 1
ATOM 676 O O . PRO A 1 91 ? 1.358 8.780 13.043 1.00 94.12 91 PRO A O 1
ATOM 679 N N . HIS A 1 92 ? 1.297 7.480 11.227 1.00 89.12 92 HIS A N 1
ATOM 680 C CA . HIS A 1 92 ? 2.080 8.388 10.378 1.00 89.12 92 HIS A CA 1
ATOM 681 C C . HIS A 1 92 ? 1.263 9.002 9.233 1.00 89.12 92 HIS A C 1
ATOM 683 O O . HIS A 1 92 ? 1.840 9.562 8.299 1.00 89.12 92 HIS A O 1
ATOM 689 N N . GLY A 1 93 ? -0.063 8.893 9.304 1.00 90.44 93 GLY A N 1
ATOM 690 C CA . GLY A 1 93 ? -1.018 9.606 8.463 1.00 90.44 93 GLY A CA 1
ATOM 691 C C . GLY A 1 93 ? -2.107 10.255 9.317 1.00 90.44 93 GLY A C 1
ATOM 692 O O . GLY A 1 93 ? -2.022 10.249 10.543 1.00 90.44 93 GLY A O 1
ATOM 693 N N . SER A 1 94 ? -3.137 10.787 8.661 1.00 95.69 94 SER A N 1
ATOM 694 C CA . SER A 1 94 ? -4.352 11.280 9.327 1.00 95.69 94 SER A CA 1
ATOM 695 C C . SER A 1 94 ? -5.317 10.148 9.706 1.00 95.69 94 SER A C 1
ATOM 697 O O . SER A 1 94 ? -6.388 10.416 10.231 1.00 95.69 94 SER A O 1
ATOM 699 N N . ASP A 1 95 ? -4.945 8.884 9.469 1.00 97.94 95 ASP A N 1
ATOM 700 C CA . ASP A 1 95 ? -5.765 7.698 9.736 1.00 97.94 95 ASP A CA 1
ATOM 701 C C . ASP A 1 95 ? -6.461 7.697 11.120 1.00 97.94 95 ASP A C 1
ATOM 703 O O . ASP A 1 95 ? -7.667 7.450 11.156 1.00 97.94 95 ASP A O 1
ATOM 707 N N . PRO A 1 96 ? -5.799 8.057 12.244 1.00 98.12 96 PRO A N 1
ATOM 708 C CA . PRO A 1 96 ? -6.435 8.069 13.566 1.00 98.12 96 PRO A CA 1
ATOM 709 C C . PRO A 1 96 ? -7.476 9.186 13.767 1.00 98.12 96 PRO A C 1
ATOM 711 O O . PRO A 1 96 ? -8.196 9.176 14.764 1.00 98.12 96 PRO A O 1
ATOM 714 N N . GLU A 1 97 ? -7.515 10.171 12.870 1.00 98.38 97 GLU A N 1
ATOM 715 C CA . GLU A 1 97 ? -8.298 11.407 12.988 1.00 98.38 97 GLU A CA 1
ATOM 716 C C . GLU A 1 97 ? -9.445 11.486 11.971 1.00 98.38 97 GLU A C 1
ATOM 718 O O . GLU A 1 97 ? -10.317 12.342 12.108 1.00 98.38 97 GLU A O 1
ATOM 723 N N . GLU A 1 98 ? -9.486 10.575 10.996 1.00 98.44 98 GLU A N 1
ATOM 724 C CA . GLU A 1 98 ? -10.459 10.576 9.902 1.00 98.44 98 GLU A CA 1
ATOM 725 C C . GLU A 1 98 ? -11.407 9.362 9.972 1.00 98.44 98 GLU A C 1
ATOM 727 O O . GLU A 1 98 ? -11.045 8.317 10.534 1.00 98.44 98 GLU A O 1
ATOM 732 N N . PRO A 1 99 ? -12.625 9.458 9.403 1.00 98.62 99 PRO A N 1
ATOM 733 C CA . PRO A 1 99 ? -13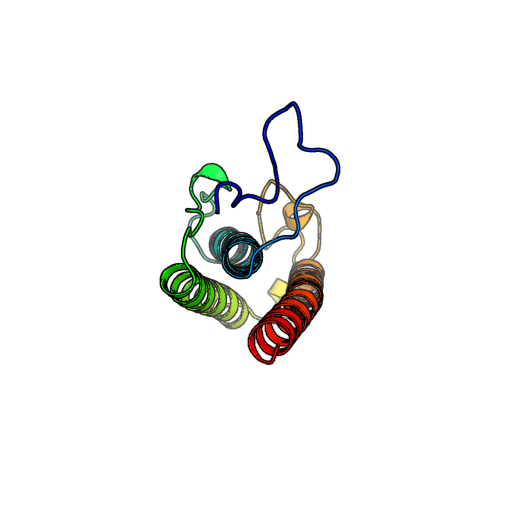.490 8.305 9.174 1.00 98.62 99 PRO A CA 1
ATOM 734 C C . PRO A 1 99 ? -12.783 7.229 8.348 1.00 98.62 99 PRO A C 1
ATOM 736 O O . PRO A 1 99 ? -12.048 7.531 7.403 1.00 98.62 99 PRO A O 1
ATOM 739 N N . PHE A 1 100 ? -13.049 5.954 8.638 1.00 98.62 100 PHE A N 1
ATOM 740 C CA . PHE A 1 100 ? -12.425 4.860 7.893 1.00 98.62 100 PHE A CA 1
ATOM 741 C C . PHE A 1 100 ? -12.694 4.939 6.386 1.00 98.62 100 PHE A C 1
ATOM 743 O O . PHE A 1 100 ? -11.807 4.641 5.588 1.00 98.62 100 PHE A O 1
ATOM 750 N N . LEU A 1 101 ? -13.884 5.397 5.984 1.00 98.50 101 LEU A N 1
ATOM 751 C CA . LEU A 1 101 ? -14.244 5.601 4.582 1.00 98.50 101 LEU A CA 1
ATOM 752 C C . LEU A 1 101 ? -13.253 6.506 3.836 1.00 98.50 101 LEU A C 1
ATOM 754 O O . LEU A 1 101 ? -12.888 6.196 2.700 1.00 98.50 101 LEU A O 1
ATOM 758 N N . ASP A 1 102 ? -12.790 7.584 4.470 1.00 98.62 102 ASP A N 1
ATOM 759 C CA . ASP A 1 102 ? -11.849 8.526 3.860 1.00 98.62 102 ASP A CA 1
ATOM 760 C C . ASP A 1 102 ? -10.464 7.893 3.692 1.00 98.62 102 ASP A C 1
ATOM 762 O O . ASP A 1 102 ? -9.791 8.112 2.680 1.00 98.62 102 ASP A O 1
ATOM 766 N N . ILE A 1 103 ? -10.082 7.000 4.608 1.00 98.44 103 ILE A N 1
ATOM 767 C CA . ILE A 1 103 ? -8.861 6.197 4.490 1.00 98.44 103 ILE A CA 1
ATOM 768 C C . ILE A 1 103 ? -8.972 5.198 3.340 1.00 98.44 103 ILE A C 1
ATOM 770 O O . ILE A 1 103 ? -8.064 5.112 2.511 1.00 98.44 103 ILE A O 1
ATOM 774 N N . VAL A 1 104 ? -10.099 4.490 3.215 1.00 98.25 104 VAL A N 1
ATOM 775 C CA . VAL A 1 104 ? -10.349 3.585 2.080 1.00 98.25 104 VAL A CA 1
ATOM 776 C C . VAL A 1 104 ? -10.323 4.345 0.753 1.00 98.25 104 VAL A C 1
ATOM 778 O O . VAL A 1 104 ? -9.714 3.885 -0.220 1.00 98.25 104 VAL A O 1
ATOM 781 N N . TRP A 1 105 ? -10.954 5.518 0.703 1.00 98.31 105 TRP A N 1
ATOM 782 C CA . TRP A 1 105 ? -10.936 6.383 -0.471 1.00 98.31 105 TRP A CA 1
ATOM 783 C C . TRP A 1 105 ? -9.512 6.816 -0.833 1.00 98.31 105 TRP A C 1
ATOM 785 O O . TRP A 1 105 ? -9.112 6.676 -1.992 1.00 98.31 105 TRP A O 1
ATOM 795 N N . TRP A 1 106 ? -8.730 7.282 0.142 1.00 97.81 106 TRP A N 1
ATOM 796 C CA . TRP A 1 106 ? -7.362 7.746 -0.073 1.00 97.81 106 TRP A CA 1
ATOM 797 C C . TRP A 1 106 ? -6.437 6.616 -0.544 1.00 97.81 106 TRP A C 1
ATOM 799 O O . TRP A 1 106 ? -5.721 6.788 -1.530 1.00 97.81 106 TRP A O 1
ATOM 809 N N . VAL A 1 107 ? -6.521 5.423 0.061 1.00 97.94 107 VAL A N 1
ATOM 810 C CA . VAL A 1 107 ? -5.747 4.247 -0.384 1.00 97.94 107 VAL A CA 1
ATOM 811 C C . VAL A 1 107 ? -6.059 3.900 -1.844 1.00 97.94 107 VAL A C 1
ATOM 813 O O . VAL A 1 107 ? -5.158 3.559 -2.614 1.00 97.94 107 VAL A O 1
ATOM 816 N N . ASN A 1 108 ? -7.319 4.031 -2.270 1.00 97.94 108 ASN A N 1
ATOM 817 C CA . ASN A 1 108 ? -7.681 3.850 -3.676 1.00 97.94 108 ASN A CA 1
ATOM 818 C C . ASN A 1 108 ? -7.056 4.920 -4.588 1.00 97.94 108 ASN A C 1
ATOM 820 O O . ASN A 1 108 ? -6.645 4.589 -5.703 1.00 97.94 108 ASN A O 1
ATOM 824 N N . GLN A 1 109 ? -6.950 6.178 -4.141 1.00 98.19 109 GLN A N 1
ATOM 825 C CA . GLN A 1 109 ? -6.270 7.227 -4.913 1.00 98.19 109 GLN A CA 1
ATOM 826 C C . GLN A 1 109 ? -4.777 6.928 -5.084 1.00 98.19 109 GLN A C 1
ATOM 828 O O . GLN A 1 109 ? -4.266 7.030 -6.198 1.00 98.19 109 GLN A O 1
ATOM 833 N N . GLU A 1 110 ? -4.095 6.490 -4.025 1.00 97.06 110 GLU A N 1
ATOM 834 C CA . GLU A 1 110 ? -2.677 6.106 -4.072 1.00 97.06 110 GLU A CA 1
ATOM 835 C C . GLU A 1 110 ? -2.430 4.931 -5.029 1.00 97.06 110 GLU A C 1
ATOM 837 O O . GLU A 1 110 ? -1.509 4.969 -5.851 1.00 97.06 110 GLU A O 1
ATOM 842 N N . LEU A 1 111 ? -3.293 3.907 -4.988 1.00 97.38 111 LEU A N 1
ATOM 843 C CA . LEU A 1 111 ? -3.230 2.768 -5.908 1.00 97.38 111 LEU A CA 1
ATOM 844 C C . LEU A 1 111 ? -3.381 3.199 -7.370 1.00 97.38 111 LEU A C 1
ATOM 846 O O . LEU A 1 111 ? -2.631 2.732 -8.229 1.00 97.38 111 LEU A O 1
ATOM 850 N N . LEU A 1 112 ? -4.328 4.093 -7.667 1.00 98.06 112 LEU A N 1
ATOM 851 C CA . LEU A 1 112 ? -4.532 4.614 -9.020 1.00 98.06 112 LEU A CA 1
ATOM 852 C C . LEU A 1 112 ? -3.353 5.481 -9.473 1.00 98.06 112 LEU A C 1
ATOM 854 O O . LEU A 1 112 ? -2.860 5.313 -10.592 1.00 98.06 112 LEU A O 1
ATOM 858 N N . HIS A 1 113 ? -2.883 6.376 -8.604 1.00 97.19 113 HIS A N 1
ATOM 859 C CA . HIS A 1 113 ? -1.776 7.284 -8.877 1.00 97.19 113 HIS A CA 1
ATOM 860 C C . HIS A 1 113 ? -0.488 6.518 -9.205 1.00 97.19 113 HIS A C 1
ATOM 862 O O . HIS A 1 113 ? 0.052 6.640 -10.308 1.00 97.19 113 HIS A O 1
ATOM 868 N N . HIS A 1 114 ? -0.031 5.659 -8.294 1.00 96.19 114 HIS A N 1
ATOM 869 C CA . HIS A 1 114 ? 1.194 4.890 -8.501 1.00 96.19 114 HIS A CA 1
ATOM 870 C C . HIS A 1 114 ? 1.015 3.764 -9.525 1.00 96.19 114 HIS A C 1
ATOM 872 O O . HIS A 1 114 ? 1.966 3.401 -10.222 1.00 96.19 114 HIS A O 1
ATOM 878 N N . GLY A 1 115 ? -0.206 3.251 -9.699 1.00 96.44 115 GLY A N 1
ATOM 879 C CA . GLY A 1 115 ? -0.546 2.340 -10.790 1.00 96.44 115 GLY A CA 1
ATOM 880 C C . GLY A 1 115 ? -0.314 2.965 -12.170 1.00 96.44 115 GLY A C 1
ATOM 881 O O . GLY A 1 115 ? 0.237 2.308 -13.060 1.00 96.44 115 GLY A O 1
ATOM 882 N N . ALA A 1 116 ? -0.651 4.247 -12.345 1.00 97.88 116 ALA A N 1
ATOM 883 C CA . ALA A 1 116 ? -0.385 4.981 -13.581 1.00 97.88 116 ALA A CA 1
ATOM 884 C C . ALA A 1 116 ? 1.121 5.178 -13.827 1.00 97.88 116 ALA A C 1
ATOM 886 O O . ALA A 1 116 ? 1.598 4.994 -14.950 1.00 97.88 116 ALA A O 1
ATOM 887 N N . GLU A 1 117 ? 1.896 5.480 -12.785 1.00 95.88 117 GLU A N 1
ATOM 888 C CA . GLU A 1 117 ? 3.355 5.581 -12.895 1.00 95.88 117 GLU A CA 1
ATOM 889 C C . GLU A 1 117 ? 3.997 4.235 -13.259 1.00 95.88 117 GLU A C 1
ATOM 891 O O . GLU A 1 117 ? 4.881 4.178 -14.114 1.00 95.88 117 GLU A O 1
ATOM 896 N N . ILE A 1 118 ? 3.525 3.131 -12.669 1.00 95.25 118 ILE A N 1
ATOM 897 C CA . ILE A 1 118 ? 3.958 1.773 -13.023 1.0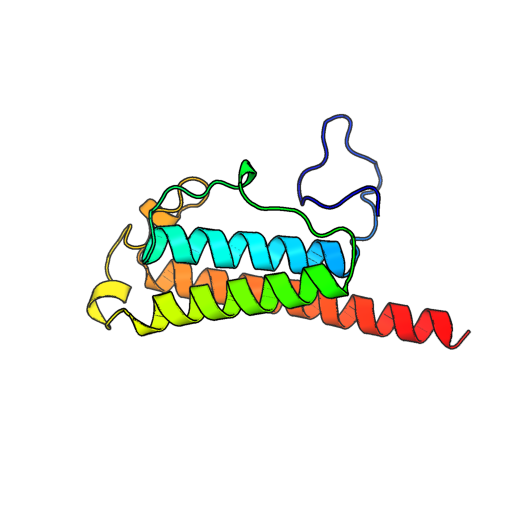0 95.25 118 ILE A CA 1
ATOM 898 C C . ILE A 1 118 ? 3.645 1.472 -14.493 1.00 95.25 118 ILE A C 1
ATOM 900 O O . ILE A 1 118 ? 4.499 0.925 -15.197 1.00 95.25 118 ILE A O 1
ATOM 904 N N . ALA A 1 119 ? 2.452 1.832 -14.978 1.00 96.75 119 ALA A N 1
ATOM 905 C CA . ALA A 1 119 ? 2.088 1.660 -16.383 1.00 96.75 119 ALA A CA 1
ATOM 906 C C . ALA A 1 119 ? 3.049 2.427 -17.308 1.00 96.75 119 ALA A C 1
ATOM 908 O O . ALA A 1 119 ? 3.626 1.829 -18.220 1.00 96.75 119 ALA A O 1
ATOM 909 N N . LEU A 1 120 ? 3.319 3.700 -17.001 1.00 96.00 120 LEU A N 1
ATOM 910 C CA . LEU A 1 120 ? 4.273 4.525 -17.743 1.00 96.00 120 LEU A CA 1
ATOM 911 C C . LEU A 1 120 ? 5.684 3.915 -17.752 1.00 96.00 120 LEU A C 1
ATOM 913 O O . LEU A 1 120 ? 6.311 3.815 -18.806 1.00 96.00 120 LEU A O 1
ATOM 917 N N . LEU A 1 121 ? 6.191 3.468 -16.599 1.00 93.62 121 LEU A N 1
ATOM 918 C CA . LEU A 1 121 ? 7.517 2.849 -16.497 1.00 93.62 121 LEU A CA 1
ATOM 919 C C . LEU A 1 121 ? 7.624 1.569 -17.340 1.00 93.62 121 LEU A C 1
ATOM 921 O O . LEU A 1 121 ? 8.663 1.323 -17.959 1.00 93.62 121 LEU A O 1
ATOM 925 N N . ARG A 1 122 ? 6.557 0.761 -17.406 1.00 94.44 122 ARG A N 1
ATOM 926 C CA . ARG A 1 122 ? 6.510 -0.442 -18.256 1.00 94.44 122 ARG A CA 1
ATOM 927 C C . ARG A 1 122 ? 6.554 -0.089 -19.741 1.00 94.44 122 ARG A C 1
ATOM 929 O O . ARG A 1 122 ? 7.264 -0.763 -20.492 1.00 94.44 122 ARG A O 1
ATOM 936 N N . ASP A 1 123 ? 5.848 0.956 -20.158 1.00 96.38 123 ASP A N 1
ATOM 937 C CA . ASP A 1 123 ? 5.847 1.411 -21.550 1.00 96.38 123 ASP A CA 1
ATOM 938 C C . ASP A 1 123 ? 7.200 2.003 -21.956 1.00 96.38 123 ASP A C 1
ATOM 940 O O . ASP A 1 123 ? 7.740 1.643 -23.005 1.00 96.38 123 ASP A O 1
ATOM 944 N N . LEU A 1 124 ? 7.814 2.819 -21.093 1.00 94.12 124 LEU A N 1
ATOM 945 C CA . LEU A 1 124 ? 9.163 3.348 -21.313 1.00 94.12 124 LEU A CA 1
ATOM 946 C C . LEU A 1 124 ? 10.208 2.232 -21.406 1.00 94.12 124 LEU A C 1
ATOM 948 O O . LEU A 1 124 ? 11.058 2.262 -22.297 1.00 94.12 124 LEU A O 1
ATOM 952 N N . TYR A 1 125 ? 10.128 1.221 -20.535 1.00 92.06 125 TYR A N 1
ATOM 953 C CA . TYR A 1 125 ? 11.019 0.062 -20.593 1.00 92.06 125 TYR A CA 1
ATOM 954 C C . TYR A 1 125 ? 10.903 -0.669 -21.935 1.00 92.06 125 TYR A C 1
ATOM 956 O O . TYR A 1 125 ? 11.914 -0.966 -22.572 1.00 92.06 125 TYR A O 1
ATOM 964 N N . ARG A 1 126 ? 9.674 -0.922 -22.402 1.00 94.44 126 ARG A N 1
ATOM 965 C CA . ARG A 1 126 ? 9.428 -1.553 -23.708 1.00 94.44 126 ARG A CA 1
ATOM 966 C C . ARG A 1 126 ? 9.972 -0.707 -24.858 1.00 94.44 126 ARG A C 1
ATOM 968 O O . ARG A 1 126 ? 10.667 -1.242 -25.718 1.00 94.44 126 ARG A O 1
ATOM 975 N N . ALA A 1 127 ? 9.709 0.599 -24.850 1.00 95.25 127 ALA A N 1
ATOM 976 C CA . ALA A 1 127 ? 10.177 1.521 -25.882 1.00 95.25 127 ALA A CA 1
ATOM 977 C C . ALA A 1 127 ? 11.711 1.608 -25.945 1.00 95.25 127 ALA A C 1
ATOM 979 O O . ALA A 1 127 ? 12.274 1.699 -27.033 1.00 95.25 127 ALA A O 1
ATOM 980 N N . ALA A 1 128 ? 12.391 1.547 -24.797 1.00 93.50 128 ALA A N 1
ATOM 981 C CA . ALA A 1 128 ? 13.848 1.566 -24.728 1.00 93.50 128 ALA A CA 1
ATOM 982 C C . ALA A 1 128 ? 14.495 0.276 -25.255 1.00 93.50 128 ALA A C 1
ATOM 984 O O . ALA A 1 128 ? 15.592 0.343 -25.794 1.00 93.50 128 ALA A O 1
ATOM 985 N N . ARG A 1 129 ? 13.835 -0.886 -25.123 1.00 88.69 129 ARG A N 1
ATOM 986 C CA . ARG A 1 129 ? 14.351 -2.177 -25.628 1.00 88.69 129 ARG A CA 1
ATOM 987 C C . ARG A 1 129 ? 14.024 -2.468 -27.090 1.00 88.69 129 ARG A C 1
ATOM 989 O O . ARG A 1 129 ? 14.592 -3.396 -27.652 1.00 88.69 129 ARG A O 1
ATOM 996 N N . ALA A 1 130 ? 13.084 -1.732 -27.673 1.00 77.81 130 ALA A N 1
ATOM 997 C CA . ALA A 1 130 ? 12.755 -1.813 -29.094 1.00 77.81 130 ALA A CA 1
ATOM 998 C C . ALA A 1 130 ? 13.699 -0.973 -29.979 1.00 77.81 130 ALA A C 1
ATOM 1000 O O . ALA A 1 130 ? 13.552 -0.981 -31.200 1.00 77.81 130 ALA A O 1
ATOM 1001 N N . ARG A 1 131 ? 14.622 -0.228 -29.362 1.00 61.22 131 ARG A N 1
ATOM 1002 C CA . ARG A 1 131 ? 15.701 0.527 -30.007 1.00 61.22 131 ARG A CA 1
ATOM 1003 C C . ARG A 1 131 ? 16.996 -0.268 -29.936 1.00 61.22 131 ARG A C 1
ATOM 1005 O O . ARG A 1 131 ? 17.791 -0.123 -30.885 1.00 61.22 131 ARG A O 1
#

Radius of gyration: 16.16 Å; chains: 1; bounding box: 43×28×46 Å

Sequence (131 aa):
GDWGRDAAAYPRPWPPPVTTLAWRLSHLTEMLTLRADHTAGGHTLTRDDHPVSGDAATAVAAFDAGAAAWRGALLSVDDAALDTVGYCTYPHGSDPEEPFLDIVWWVNQELLHHGAEIALLRDLYRAARAR

Foldseek 3Di:
DVDAEPDDDPPADPPHDDDDLLNLLLVLLLLLQQQLCQQPNVNPDDSVNRDRDPDDVVSVVSSVVSVVSSVVSVVVDDPVQQQDACSRVRPPDCRNGDRNVVVVVVSVVSCVVSVVVSVVNVVVVVVVVVD